Protein AF-A0A927NL90-F1 (afdb_monomer_lite)

Secondary structure (DSSP, 8-state):
-HHHHHHHHHHHHHHHHHHHHHHHHHHHHHHHHHHH-HHHHHHHHHHIIIIIHHHHHHHHHHHHHHHHHHHHHH---TT-THHHHHHHHHHHHHHHHHHHHHHHTTSS--

Sequence (110 aa):
MKKVSDVLLKIFAIGIMLVLLAGALSFVGYLVALFIGGDQATKICTFIFKEYIPWVVKLTSIFTAVGLVAMYLCKIKALTVNQQEETAKSTILERKNDSLDGKQELHEDD

Foldseek 3Di:
DVVVLVVLLVLLVVLVVVLVVLVVVLVVQLVVLVVVDDPVSVVSPCCCVVPVVVVSVVSNVVSVVSNVVSCVVVVDPSPPPVVVVVVVVVVVVVVVVVVVVVVVVPPPDD

pLDDT: mean 71.87, std 14.72, range [40.69, 89.5]

Structure (mmCIF, N/CA/C/O backbone):
data_AF-A0A927NL90-F1
#
_entry.id   AF-A0A927NL90-F1
#
loop_
_atom_site.group_PDB
_atom_site.id
_atom_site.type_symbol
_atom_site.label_atom_id
_atom_site.label_alt_id
_atom_site.label_comp_id
_atom_site.label_asym_id
_atom_site.label_entity_id
_atom_site.label_seq_id
_atom_site.pdbx_PDB_ins_code
_atom_site.Cartn_x
_atom_site.Cartn_y
_atom_site.Cartn_z
_atom_site.occupancy
_atom_site.B_iso_or_equiv
_atom_site.auth_seq_id
_atom_site.auth_comp_id
_atom_site.auth_asym_id
_atom_site.auth_atom_id
_atom_site.pdbx_PDB_model_num
ATOM 1 N N . MET A 1 1 ? -15.945 -6.433 24.451 1.00 45.47 1 MET A N 1
ATOM 2 C CA . MET A 1 1 ? -15.794 -6.132 23.006 1.00 45.47 1 MET A CA 1
ATOM 3 C C . MET A 1 1 ? -14.552 -5.301 22.634 1.00 45.47 1 MET A C 1
ATOM 5 O O . MET A 1 1 ? -14.342 -5.084 21.453 1.00 45.47 1 MET A O 1
ATOM 9 N N . LYS A 1 2 ? -13.668 -4.904 23.570 1.00 51.56 2 LYS A N 1
ATOM 10 C CA . LYS A 1 2 ? -12.458 -4.112 23.249 1.00 51.56 2 LYS A CA 1
ATOM 11 C C . LYS A 1 2 ? -11.386 -4.873 22.436 1.00 51.56 2 LYS A C 1
ATOM 13 O O . LYS A 1 2 ? -10.705 -4.269 21.626 1.00 51.56 2 LYS A O 1
ATOM 18 N N . LYS A 1 3 ? -11.282 -6.204 22.590 1.00 59.75 3 LYS A N 1
ATOM 19 C CA . LYS A 1 3 ? -10.255 -7.030 21.916 1.00 59.75 3 LYS A CA 1
ATOM 20 C C . LYS A 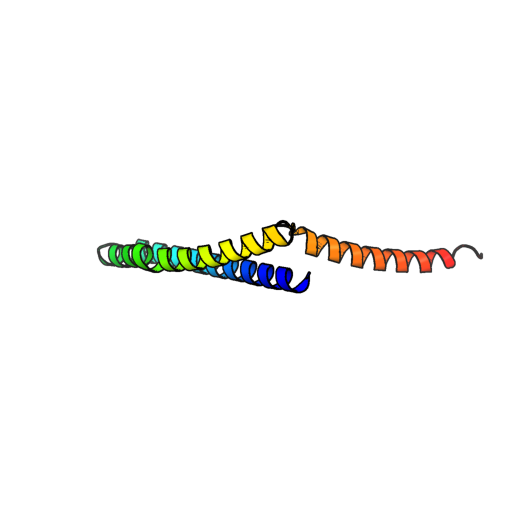1 3 ? -10.420 -7.157 20.395 1.00 59.75 3 LYS A C 1
ATOM 22 O O . LYS A 1 3 ? -9.421 -7.277 19.703 1.00 59.75 3 LYS A O 1
ATOM 27 N N . VAL A 1 4 ? -11.649 -7.163 19.875 1.00 65.38 4 VAL A N 1
ATOM 28 C CA . VAL A 1 4 ? -11.892 -7.430 18.442 1.00 65.38 4 VAL A CA 1
ATOM 29 C C . VAL A 1 4 ? -11.521 -6.213 17.595 1.00 65.38 4 VAL A C 1
ATOM 31 O O . VAL A 1 4 ? -10.863 -6.353 16.569 1.00 65.38 4 VAL A O 1
ATOM 34 N N . SER A 1 5 ? -11.867 -5.014 18.064 1.00 65.19 5 SER A N 1
ATOM 35 C CA . SER A 1 5 ? -11.524 -3.765 17.382 1.00 65.19 5 SER A CA 1
ATOM 36 C C . SER A 1 5 ? -10.022 -3.490 17.369 1.00 65.19 5 SER A C 1
ATOM 38 O O . SER A 1 5 ? -9.507 -3.017 16.363 1.00 65.19 5 SER A O 1
ATOM 40 N N . ASP A 1 6 ? -9.313 -3.830 18.448 1.00 69.50 6 ASP A N 1
ATOM 41 C CA . ASP A 1 6 ? -7.853 -3.688 18.540 1.00 69.50 6 ASP A CA 1
ATOM 42 C C . ASP A 1 6 ? -7.137 -4.555 17.489 1.00 69.50 6 ASP A C 1
ATOM 44 O O . ASP A 1 6 ? -6.234 -4.111 16.780 1.00 69.50 6 ASP A O 1
ATOM 48 N N . VAL A 1 7 ? -7.612 -5.793 17.317 1.00 74.62 7 VAL A N 1
ATOM 49 C CA . VAL A 1 7 ? -7.105 -6.717 16.295 1.00 74.62 7 VAL A CA 1
ATOM 50 C C . VAL A 1 7 ? -7.414 -6.200 14.889 1.00 74.62 7 VAL A C 1
ATOM 52 O O . VAL A 1 7 ? -6.531 -6.210 14.033 1.00 74.62 7 VAL A O 1
ATOM 55 N N . LEU A 1 8 ? -8.625 -5.691 14.647 1.00 71.94 8 LEU A N 1
ATOM 56 C CA . LEU A 1 8 ? -9.009 -5.152 13.338 1.00 71.94 8 LEU A CA 1
ATOM 57 C C . LEU A 1 8 ? -8.220 -3.886 12.972 1.00 71.94 8 LEU A C 1
ATOM 59 O O . LEU A 1 8 ? -7.842 -3.713 11.815 1.00 71.94 8 LEU A O 1
ATOM 63 N N . LEU A 1 9 ? -7.907 -3.038 13.956 1.00 75.25 9 LEU A N 1
ATOM 64 C CA . LEU A 1 9 ? -7.086 -1.845 13.762 1.00 75.25 9 LEU A CA 1
ATOM 65 C C . LEU A 1 9 ? -5.617 -2.199 13.492 1.00 75.25 9 LEU A C 1
ATOM 67 O O . LEU A 1 9 ? -5.001 -1.604 12.610 1.00 75.25 9 LEU A O 1
ATOM 71 N N . LYS A 1 10 ? -5.066 -3.217 14.167 1.00 78.06 10 LYS A N 1
ATOM 72 C CA . LYS A 1 10 ? -3.731 -3.752 13.845 1.00 78.06 10 LYS A CA 1
ATOM 73 C C . LYS A 1 10 ? -3.662 -4.340 12.437 1.00 78.06 10 LYS A C 1
ATOM 75 O O . LYS A 1 10 ? -2.697 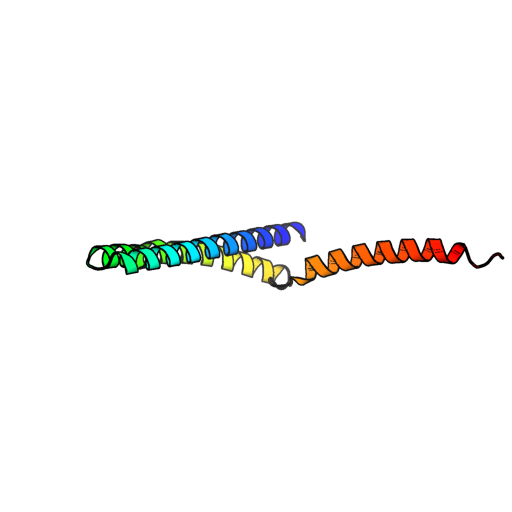-4.083 11.723 1.00 78.06 10 LYS A O 1
ATOM 80 N N . ILE A 1 11 ? -4.682 -5.094 12.024 1.00 80.75 11 ILE A N 1
ATOM 81 C CA . ILE A 1 11 ? -4.774 -5.650 10.665 1.00 80.75 11 ILE A CA 1
ATOM 82 C C . ILE A 1 11 ? -4.845 -4.518 9.635 1.00 80.75 11 ILE A C 1
ATOM 84 O O . ILE A 1 11 ? -4.124 -4.556 8.642 1.00 80.75 11 ILE A O 1
ATOM 88 N N . PHE A 1 12 ? -5.644 -3.479 9.893 1.00 79.88 12 PHE A N 1
ATOM 89 C CA . PHE A 1 12 ? -5.699 -2.287 9.046 1.00 79.88 12 PHE A CA 1
ATOM 90 C C . PHE A 1 12 ? -4.334 -1.588 8.940 1.00 79.88 12 PHE A C 1
ATOM 92 O O . PHE A 1 12 ? -3.881 -1.308 7.832 1.00 79.88 12 PHE A O 1
ATOM 99 N N . ALA A 1 13 ? -3.640 -1.372 10.062 1.00 81.44 13 ALA A N 1
ATOM 100 C CA . ALA A 1 13 ? -2.318 -0.745 10.080 1.00 81.44 13 ALA A CA 1
ATOM 101 C C . ALA A 1 13 ? -1.271 -1.553 9.289 1.00 81.44 13 ALA A C 1
ATOM 103 O O . ALA A 1 13 ? -0.519 -0.982 8.500 1.00 81.44 13 ALA A O 1
ATOM 104 N N . ILE A 1 14 ? -1.261 -2.883 9.437 1.00 83.06 14 ILE A N 1
ATOM 105 C CA . ILE A 1 14 ? -0.398 -3.780 8.650 1.00 83.06 14 ILE A CA 1
ATOM 106 C C . ILE A 1 14 ? -0.764 -3.719 7.161 1.00 83.06 14 ILE A C 1
ATOM 108 O O . ILE A 1 14 ? 0.125 -3.664 6.314 1.00 83.06 14 ILE A O 1
ATOM 112 N N . GLY A 1 15 ? -2.057 -3.674 6.834 1.00 83.12 15 GLY A N 1
ATOM 113 C CA . GLY A 1 15 ? -2.530 -3.552 5.455 1.00 83.12 15 GLY A CA 1
ATOM 114 C C . GLY A 1 15 ? -2.067 -2.264 4.776 1.00 83.12 15 GLY A C 1
ATOM 115 O O . GLY A 1 15 ? -1.565 -2.308 3.655 1.00 83.12 15 GLY A O 1
ATOM 116 N N . ILE A 1 16 ? -2.165 -1.126 5.471 1.00 83.69 16 ILE A N 1
ATOM 117 C CA . ILE A 1 16 ? -1.664 0.166 4.979 1.00 83.69 16 ILE A CA 1
ATOM 118 C C . ILE A 1 16 ? -0.138 0.134 4.807 1.00 83.69 16 ILE A C 1
ATOM 120 O O . ILE A 1 16 ? 0.377 0.649 3.816 1.00 83.69 16 ILE A O 1
ATOM 124 N N . MET A 1 17 ? 0.590 -0.505 5.727 1.00 85.25 17 MET A N 1
ATOM 125 C CA . MET A 1 17 ? 2.049 -0.636 5.643 1.00 85.25 17 MET A CA 1
ATOM 126 C C . MET A 1 17 ? 2.482 -1.460 4.417 1.00 85.25 17 MET A C 1
ATOM 128 O O . MET A 1 17 ? 3.360 -1.033 3.666 1.00 85.25 17 MET A O 1
ATOM 132 N N . LEU A 1 18 ? 1.807 -2.583 4.144 1.00 85.81 18 LEU A N 1
ATOM 133 C CA . LEU A 1 18 ? 2.043 -3.389 2.939 1.00 85.81 18 LEU A CA 1
ATOM 134 C C . LEU A 1 18 ? 1.733 -2.618 1.649 1.00 85.81 18 LEU A C 1
ATOM 136 O O . LEU A 1 18 ? 2.471 -2.721 0.672 1.00 85.81 18 LEU A O 1
ATOM 140 N N . VAL A 1 19 ? 0.669 -1.817 1.652 1.00 86.31 19 VAL A N 1
ATOM 141 C CA . VAL A 1 19 ? 0.283 -0.962 0.521 1.00 86.31 19 VAL A CA 1
ATOM 142 C C . VAL A 1 19 ? 1.299 0.133 0.247 1.00 86.31 19 VAL A C 1
ATOM 144 O O . VAL A 1 19 ? 1.622 0.386 -0.912 1.00 86.31 19 VAL A O 1
ATOM 147 N N . LEU A 1 20 ? 1.842 0.752 1.294 1.00 87.56 20 LEU A N 1
ATOM 148 C CA . LEU A 1 20 ? 2.914 1.734 1.161 1.00 87.56 20 LEU A CA 1
ATOM 149 C C . LEU A 1 20 ? 4.161 1.114 0.529 1.00 87.56 20 LEU A C 1
ATOM 151 O O . LEU A 1 20 ? 4.735 1.704 -0.385 1.00 87.56 20 LEU A O 1
ATOM 155 N N . LEU A 1 21 ? 4.540 -0.096 0.951 1.00 89.50 21 LEU A N 1
ATOM 156 C CA . LEU A 1 21 ? 5.648 -0.824 0.334 1.00 89.50 21 LEU A CA 1
ATOM 157 C C . LEU A 1 21 ? 5.361 -1.193 -1.127 1.00 89.50 21 LEU A C 1
ATOM 159 O O . LEU A 1 21 ? 6.230 -1.011 -1.976 1.00 89.50 21 LEU A O 1
ATOM 163 N N . ALA A 1 22 ? 4.151 -1.653 -1.448 1.00 86.62 22 ALA A N 1
ATOM 164 C CA . ALA A 1 22 ? 3.748 -1.964 -2.822 1.00 86.62 22 ALA A CA 1
ATOM 165 C C . ALA A 1 22 ? 3.757 -0.720 -3.735 1.00 86.62 22 ALA A C 1
ATOM 167 O O . ALA A 1 22 ? 4.216 -0.767 -4.881 1.00 86.62 22 ALA A O 1
ATOM 168 N N . GLY A 1 23 ? 3.301 0.423 -3.216 1.00 84.31 23 GLY A N 1
ATOM 169 C CA . GLY A 1 23 ? 3.373 1.711 -3.905 1.00 84.31 23 GLY A CA 1
ATOM 170 C C . GLY A 1 23 ? 4.817 2.160 -4.141 1.00 84.31 23 GLY A C 1
ATOM 171 O O . GLY A 1 23 ? 5.170 2.536 -5.259 1.00 84.31 23 GLY A O 1
ATOM 172 N N . ALA A 1 24 ? 5.678 2.043 -3.127 1.00 87.25 24 ALA A N 1
ATOM 173 C CA . ALA A 1 24 ? 7.103 2.346 -3.253 1.00 87.25 24 ALA A CA 1
ATOM 174 C C . ALA A 1 24 ? 7.799 1.430 -4.275 1.00 87.25 24 ALA A C 1
ATOM 176 O O . ALA A 1 24 ? 8.589 1.900 -5.092 1.00 87.25 24 ALA A O 1
ATOM 177 N N . LEU A 1 25 ? 7.461 0.139 -4.294 1.00 87.19 25 LEU A N 1
ATOM 178 C CA . LEU A 1 25 ? 8.005 -0.815 -5.260 1.00 87.19 25 LEU A CA 1
ATOM 179 C C . LEU A 1 25 ? 7.570 -0.483 -6.696 1.00 87.19 25 LEU A C 1
ATOM 181 O O . LEU A 1 25 ? 8.380 -0.556 -7.619 1.00 87.19 25 LEU A O 1
ATOM 185 N N . SER A 1 26 ? 6.322 -0.041 -6.878 1.00 85.75 26 SER A N 1
ATOM 186 C CA . SER A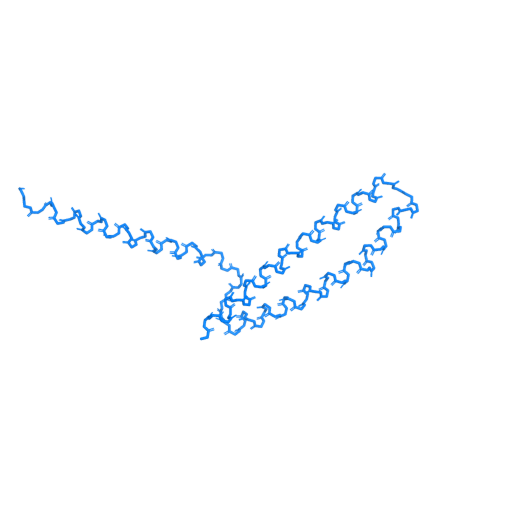 1 26 ? 5.831 0.453 -8.175 1.00 85.75 26 SER A CA 1
ATOM 187 C C . SER A 1 26 ? 6.621 1.666 -8.648 1.00 85.75 26 SER A C 1
ATOM 189 O O . SER A 1 26 ? 6.979 1.754 -9.820 1.00 85.75 26 SER A O 1
ATOM 191 N N . PHE A 1 27 ? 6.922 2.591 -7.734 1.00 85.75 27 PHE A N 1
ATOM 192 C CA . PHE A 1 27 ? 7.695 3.791 -8.035 1.00 85.75 27 PHE A CA 1
ATOM 193 C C . PHE A 1 27 ? 9.117 3.457 -8.506 1.00 85.75 27 PHE A C 1
ATOM 195 O O . PHE A 1 27 ? 9.585 4.001 -9.506 1.00 85.75 27 PHE A O 1
ATOM 202 N N . VAL A 1 28 ? 9.777 2.497 -7.851 1.00 88.50 28 VAL A N 1
ATOM 203 C CA . VAL A 1 28 ? 11.082 1.984 -8.296 1.00 88.50 28 VAL A CA 1
ATOM 204 C C . VAL A 1 28 ? 10.971 1.306 -9.666 1.00 88.50 28 VAL A C 1
ATOM 206 O O . VAL A 1 28 ? 11.816 1.535 -10.529 1.00 88.50 28 VAL A O 1
ATOM 209 N N . GLY A 1 29 ? 9.908 0.534 -9.914 1.00 84.94 29 GLY A N 1
ATOM 210 C CA . GLY A 1 29 ? 9.644 -0.069 -11.225 1.00 84.94 29 GLY A CA 1
ATOM 211 C C . GLY A 1 29 ? 9.511 0.967 -12.347 1.00 84.94 29 GLY A C 1
ATOM 212 O O . GLY A 1 29 ? 10.083 0.789 -13.423 1.00 84.94 29 GLY A O 1
ATOM 213 N N . TYR A 1 30 ? 8.836 2.087 -12.079 1.00 83.31 30 TYR A N 1
ATOM 214 C CA . TYR A 1 30 ? 8.748 3.213 -13.011 1.00 83.31 30 TYR A CA 1
ATOM 215 C C . TYR A 1 30 ? 10.095 3.910 -13.237 1.00 83.31 30 TYR A C 1
ATOM 217 O O . TYR A 1 30 ? 10.408 4.258 -14.374 1.00 83.31 30 TYR A O 1
ATOM 225 N N . LEU A 1 31 ? 10.914 4.080 -12.194 1.00 87.56 31 LEU A N 1
ATOM 226 C CA . LEU A 1 31 ? 12.265 4.638 -12.331 1.00 87.56 31 LEU A CA 1
ATOM 227 C C . LEU A 1 31 ? 13.145 3.772 -13.238 1.00 87.56 31 LEU A C 1
ATOM 229 O O . LEU A 1 31 ? 13.799 4.293 -14.137 1.00 87.56 31 LEU A O 1
ATOM 233 N N . VAL A 1 32 ? 13.124 2.450 -13.057 1.00 85.00 32 VAL A N 1
ATOM 234 C CA . VAL A 1 32 ? 13.881 1.515 -13.906 1.00 85.00 32 VAL A CA 1
ATOM 235 C C . VAL A 1 32 ? 13.381 1.550 -15.354 1.00 85.00 32 VAL A C 1
ATOM 237 O O . VAL A 1 32 ? 14.190 1.573 -16.282 1.00 85.00 32 VAL A O 1
ATOM 240 N N . ALA A 1 33 ? 12.062 1.627 -15.563 1.00 84.00 33 ALA A N 1
ATOM 241 C CA . ALA A 1 33 ? 11.479 1.784 -16.895 1.00 84.00 33 ALA A CA 1
ATOM 242 C C . ALA A 1 33 ? 11.964 3.067 -17.589 1.00 84.00 33 ALA A C 1
ATOM 244 O O . ALA A 1 33 ? 12.263 3.055 -18.783 1.00 84.00 33 ALA A O 1
ATOM 245 N N . LEU A 1 34 ? 12.084 4.158 -16.829 1.00 84.19 34 LEU A N 1
ATOM 246 C CA . LEU A 1 34 ? 12.516 5.460 -17.328 1.00 84.19 34 LEU A CA 1
ATOM 247 C C . LEU A 1 34 ? 13.985 5.460 -17.781 1.00 84.19 34 LEU A C 1
ATOM 249 O O . LEU A 1 34 ? 14.301 6.103 -18.778 1.00 84.19 34 LEU A O 1
ATOM 253 N N . PHE A 1 35 ? 14.860 4.702 -17.111 1.00 85.94 35 PHE A N 1
ATOM 254 C CA . PHE A 1 35 ? 16.260 4.538 -17.525 1.00 85.94 35 PHE A CA 1
ATOM 255 C C . PHE A 1 35 ? 16.447 3.600 -18.726 1.00 85.94 35 PHE A C 1
ATOM 257 O O . PHE A 1 35 ? 17.371 3.805 -19.508 1.00 85.94 35 PHE A O 1
ATOM 264 N N . ILE A 1 36 ? 15.595 2.580 -18.887 1.00 86.06 36 ILE A N 1
ATOM 265 C CA . ILE A 1 36 ? 15.668 1.637 -20.018 1.00 86.06 36 ILE A CA 1
ATOM 266 C C . ILE A 1 36 ? 15.251 2.305 -21.334 1.00 86.06 36 ILE A C 1
ATOM 268 O O . ILE A 1 36 ? 15.918 2.126 -22.352 1.00 86.06 36 ILE A O 1
ATOM 272 N N . GLY A 1 37 ? 14.166 3.083 -21.314 1.00 77.56 37 GLY A N 1
ATOM 273 C CA . GLY A 1 37 ? 13.642 3.759 -22.500 1.00 77.56 37 GLY A CA 1
ATOM 274 C C . GLY A 1 37 ? 13.110 2.821 -23.601 1.00 77.56 37 GLY A C 1
ATOM 275 O O . GLY A 1 37 ? 13.291 1.603 -23.595 1.00 77.56 37 GLY A O 1
ATOM 276 N N . GLY A 1 38 ? 12.399 3.401 -24.571 1.00 80.94 38 GLY A N 1
ATOM 277 C CA . GLY A 1 38 ? 11.882 2.678 -25.740 1.00 80.94 38 GLY A CA 1
ATOM 278 C C . GLY A 1 38 ? 10.730 1.704 -25.447 1.00 80.94 38 GLY A C 1
ATOM 279 O O . GLY A 1 38 ? 9.993 1.839 -24.473 1.00 80.94 38 GLY A O 1
ATOM 280 N N . ASP A 1 39 ? 10.560 0.712 -26.321 1.00 79.38 39 ASP A N 1
ATOM 281 C CA . ASP A 1 39 ? 9.406 -0.206 -26.339 1.00 79.38 39 ASP A CA 1
ATOM 282 C C . ASP A 1 39 ? 9.265 -1.045 -25.050 1.00 79.38 39 ASP A C 1
ATOM 284 O O . ASP A 1 39 ? 8.163 -1.373 -24.604 1.00 79.38 39 ASP A O 1
ATOM 288 N N . GLN A 1 40 ? 10.395 -1.355 -24.407 1.00 79.06 40 GLN A N 1
ATOM 289 C CA . GLN A 1 40 ? 10.437 -2.118 -23.157 1.00 79.06 40 GLN A CA 1
ATOM 290 C C . GLN A 1 40 ? 9.925 -1.306 -21.962 1.00 79.06 40 GLN A C 1
ATOM 292 O O . GLN A 1 40 ? 9.206 -1.844 -21.118 1.00 79.06 40 GLN A O 1
ATOM 297 N N . ALA A 1 41 ? 10.209 -0.001 -21.921 1.00 81.06 41 ALA A N 1
ATOM 298 C CA . ALA A 1 41 ? 9.676 0.890 -20.894 1.00 81.06 41 ALA A CA 1
ATOM 299 C C . ALA A 1 41 ? 8.144 0.949 -20.957 1.00 81.06 41 ALA A C 1
ATOM 301 O O . ALA A 1 41 ? 7.469 0.817 -19.936 1.00 81.06 41 ALA A O 1
ATOM 302 N N . THR A 1 42 ? 7.580 1.055 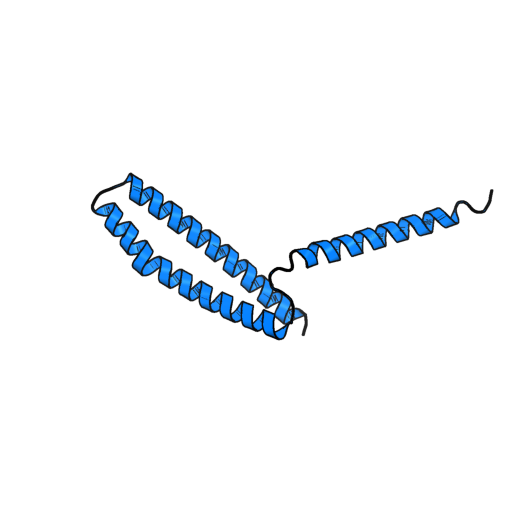-22.164 1.00 84.06 42 THR A N 1
ATOM 303 C CA . THR A 1 42 ? 6.126 1.072 -22.366 1.00 84.06 42 THR A CA 1
ATOM 304 C C . THR A 1 42 ? 5.475 -0.228 -21.897 1.00 84.06 42 THR A C 1
ATOM 306 O O . THR A 1 42 ? 4.425 -0.180 -21.255 1.00 84.06 42 THR A O 1
ATOM 309 N N . LYS A 1 43 ? 6.097 -1.389 -22.140 1.00 83.12 43 LYS A N 1
ATOM 310 C CA . LYS A 1 43 ? 5.580 -2.685 -21.664 1.00 83.12 43 LYS A CA 1
ATOM 311 C C . LYS A 1 43 ? 5.571 -2.780 -20.141 1.00 83.12 43 LYS A C 1
ATOM 313 O O . LYS A 1 43 ? 4.537 -3.137 -19.581 1.00 83.12 43 LYS A O 1
ATOM 318 N N . ILE A 1 44 ? 6.663 -2.398 -19.476 1.00 81.25 44 ILE A N 1
ATOM 319 C CA . ILE A 1 44 ? 6.735 -2.386 -18.006 1.00 81.25 44 ILE A CA 1
ATOM 320 C C . ILE A 1 44 ? 5.699 -1.418 -17.418 1.00 81.25 44 ILE A C 1
ATOM 322 O O . ILE A 1 44 ? 4.931 -1.801 -16.536 1.00 81.25 44 ILE A O 1
ATOM 326 N N . CYS A 1 45 ? 5.621 -0.190 -17.935 1.00 81.44 45 CYS A N 1
ATOM 327 C CA . CYS A 1 45 ? 4.674 0.817 -17.456 1.00 81.44 45 CYS A CA 1
ATOM 328 C C . CYS A 1 45 ? 3.222 0.365 -17.646 1.00 81.44 45 CYS A C 1
ATOM 330 O O . CYS A 1 45 ? 2.394 0.539 -16.754 1.00 81.44 45 CYS A O 1
ATOM 332 N N . THR A 1 46 ? 2.912 -0.247 -18.791 1.00 84.19 46 THR A N 1
ATOM 333 C CA . THR A 1 46 ? 1.562 -0.750 -19.075 1.00 84.19 46 THR A CA 1
ATOM 334 C C . THR A 1 46 ? 1.213 -1.924 -18.165 1.00 84.19 46 THR A C 1
ATOM 336 O O . THR A 1 46 ? 0.089 -1.995 -17.679 1.00 84.19 46 THR A O 1
ATOM 339 N N . PHE A 1 47 ? 2.164 -2.816 -17.883 1.00 82.81 47 PHE A N 1
ATOM 340 C CA . PHE A 1 47 ? 1.955 -3.956 -16.990 1.00 82.81 47 PHE A CA 1
ATOM 341 C C . PHE A 1 47 ? 1.716 -3.517 -15.538 1.00 82.81 47 PHE A C 1
ATOM 343 O O . PHE A 1 47 ? 0.752 -3.947 -14.901 1.00 82.81 47 PHE A O 1
ATOM 350 N N . ILE A 1 48 ? 2.533 -2.586 -15.033 1.00 82.06 48 ILE A N 1
ATOM 351 C CA . ILE A 1 48 ? 2.359 -2.021 -13.688 1.00 82.06 48 ILE A CA 1
ATOM 352 C C . ILE A 1 48 ? 0.996 -1.326 -13.580 1.00 82.06 48 ILE A C 1
ATOM 354 O O . ILE A 1 48 ? 0.242 -1.567 -12.638 1.00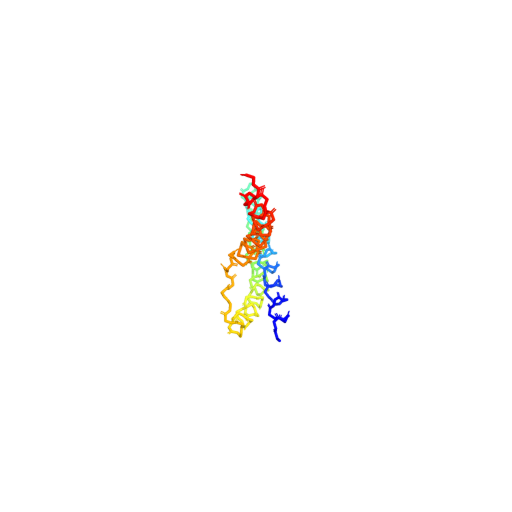 82.06 48 ILE A O 1
ATOM 358 N N . PHE A 1 49 ? 0.640 -0.499 -14.562 1.00 82.19 49 PHE A N 1
ATOM 359 C CA . PHE A 1 49 ? -0.598 0.271 -14.510 1.00 82.19 49 PHE A CA 1
ATOM 360 C C . PHE A 1 49 ? -1.856 -0.592 -14.663 1.00 82.19 49 PHE A C 1
ATOM 362 O O . PHE A 1 49 ? -2.856 -0.360 -13.986 1.00 82.19 49 PHE A O 1
ATOM 369 N N . LYS A 1 50 ? -1.826 -1.583 -15.559 1.00 81.88 50 LYS A N 1
ATOM 370 C CA . LYS A 1 50 ? -3.018 -2.343 -15.951 1.00 81.88 50 LYS A CA 1
ATOM 371 C C . LYS A 1 50 ? -3.286 -3.552 -15.061 1.00 81.88 50 LYS A C 1
ATOM 373 O O . LYS A 1 50 ? -4.438 -3.959 -14.944 1.00 81.88 50 LYS A O 1
ATOM 378 N N . GLU A 1 51 ? -2.255 -4.107 -14.432 1.00 82.12 51 GLU A N 1
ATOM 379 C CA . GLU A 1 51 ? -2.370 -5.358 -13.680 1.00 82.12 51 GLU A CA 1
ATOM 380 C C . GLU A 1 51 ? -2.014 -5.168 -12.206 1.00 82.12 51 GLU A C 1
ATOM 382 O O . GLU A 1 51 ? -2.820 -5.479 -11.327 1.00 82.12 51 GLU A O 1
ATOM 387 N N . TYR A 1 52 ? -0.859 -4.563 -11.923 1.00 81.56 52 TYR A N 1
ATOM 388 C CA . TYR A 1 52 ? -0.354 -4.432 -10.557 1.00 81.56 52 TYR A CA 1
ATOM 389 C C . TYR A 1 52 ? -1.164 -3.432 -9.714 1.00 81.56 52 TYR A C 1
ATOM 391 O O . TYR A 1 52 ? -1.694 -3.790 -8.659 1.00 81.56 52 TYR A O 1
ATOM 399 N N . ILE A 1 53 ? -1.326 -2.193 -10.190 1.00 82.19 53 ILE A N 1
ATOM 400 C CA . ILE A 1 53 ? -2.063 -1.137 -9.476 1.00 82.19 53 ILE A CA 1
ATOM 401 C C . ILE A 1 53 ? -3.514 -1.541 -9.148 1.00 82.19 53 ILE A C 1
ATOM 403 O O . ILE A 1 53 ? -3.889 -1.452 -7.977 1.00 82.19 53 ILE A O 1
ATOM 407 N N . PRO A 1 54 ? -4.356 -2.014 -10.092 1.00 85.00 54 PRO A N 1
ATOM 408 C CA . PRO A 1 54 ? -5.745 -2.353 -9.775 1.00 85.00 54 PRO A CA 1
ATOM 409 C C . PRO A 1 54 ? -5.873 -3.524 -8.796 1.00 85.00 54 PRO A C 1
ATOM 411 O O . PRO A 1 54 ? -6.833 -3.562 -8.023 1.00 85.00 54 PRO A O 1
ATOM 414 N N . TRP A 1 55 ? -4.922 -4.462 -8.785 1.00 84.69 55 TRP A N 1
ATOM 415 C CA . TRP A 1 55 ? -4.915 -5.557 -7.816 1.00 84.69 55 TRP A CA 1
ATOM 416 C C . TRP A 1 55 ? -4.583 -5.058 -6.406 1.00 84.69 55 TRP A C 1
ATOM 418 O O . TRP A 1 55 ? -5.327 -5.328 -5.460 1.00 84.69 55 TRP A O 1
ATOM 428 N N . VAL A 1 56 ? -3.535 -4.236 -6.281 1.00 84.88 56 VAL A N 1
ATOM 429 C CA . VAL A 1 56 ? -3.144 -3.605 -5.011 1.00 84.88 56 VAL A CA 1
ATOM 430 C C . VAL A 1 56 ? -4.265 -2.709 -4.484 1.00 84.88 56 VAL A C 1
ATOM 432 O O . VAL A 1 56 ? -4.633 -2.805 -3.313 1.00 84.88 56 VAL A O 1
ATOM 435 N N . VAL A 1 57 ? -4.884 -1.889 -5.337 1.00 86.50 57 VAL A N 1
ATOM 436 C CA . VAL A 1 57 ? -5.983 -0.989 -4.949 1.00 86.50 57 VAL A CA 1
ATOM 437 C C . VAL A 1 57 ? -7.217 -1.766 -4.493 1.00 86.50 57 VAL A C 1
ATOM 439 O O . VAL A 1 57 ? -7.823 -1.395 -3.488 1.00 86.50 57 VAL A O 1
ATOM 442 N N . LYS A 1 58 ? -7.578 -2.873 -5.157 1.00 87.69 58 LYS A N 1
ATOM 443 C CA . LYS A 1 58 ? -8.679 -3.741 -4.700 1.00 87.69 58 LYS A CA 1
ATOM 444 C C . LYS A 1 58 ? -8.410 -4.309 -3.309 1.00 87.69 58 LYS A C 1
ATOM 446 O O . LYS A 1 58 ? -9.290 -4.248 -2.451 1.00 87.69 58 LYS A O 1
ATOM 451 N N . LEU A 1 59 ? -7.196 -4.807 -3.069 1.00 85.38 59 LEU A N 1
ATOM 452 C CA . LEU A 1 59 ? -6.796 -5.331 -1.762 1.00 85.38 59 LEU A CA 1
ATOM 453 C C . LEU A 1 59 ? -6.869 -4.237 -0.683 1.00 85.38 59 LEU A C 1
ATOM 455 O O . LEU A 1 59 ? -7.447 -4.436 0.386 1.00 85.38 59 LEU A O 1
ATOM 459 N N . THR A 1 60 ? -6.348 -3.052 -1.012 1.00 84.44 60 THR A N 1
ATOM 460 C CA . THR A 1 60 ? -6.362 -1.870 -0.140 1.00 84.44 60 THR A CA 1
ATOM 461 C C . THR A 1 60 ? -7.785 -1.447 0.199 1.00 84.44 60 THR A C 1
ATOM 463 O O . THR A 1 60 ? -8.082 -1.143 1.350 1.00 84.44 60 THR A O 1
ATOM 466 N N . SER A 1 61 ? -8.678 -1.437 -0.791 1.00 87.12 61 SER A N 1
ATOM 467 C CA . SER A 1 61 ? -10.072 -1.026 -0.630 1.00 87.12 61 SER A CA 1
ATOM 468 C C . SER A 1 61 ? -10.810 -1.925 0.361 1.00 87.12 61 SER A C 1
ATOM 470 O O . SER A 1 61 ? -11.487 -1.416 1.252 1.00 87.12 61 SER A O 1
ATOM 472 N N . ILE A 1 62 ? -10.601 -3.243 0.284 1.00 87.31 62 ILE A N 1
ATOM 473 C CA . ILE A 1 62 ? -11.190 -4.211 1.221 1.00 87.31 62 ILE A CA 1
ATOM 474 C C . ILE A 1 62 ? -10.651 -3.985 2.638 1.00 87.31 62 ILE A C 1
ATOM 476 O O . ILE A 1 62 ? -11.431 -3.873 3.583 1.00 87.31 62 ILE A O 1
ATOM 480 N N . PHE A 1 63 ? -9.331 -3.851 2.792 1.00 84.69 63 PHE A N 1
ATOM 481 C CA . PHE A 1 63 ? -8.713 -3.572 4.094 1.00 84.69 63 PHE A CA 1
ATOM 482 C C . PHE A 1 63 ? -9.199 -2.252 4.696 1.00 84.69 63 PHE A C 1
ATOM 484 O O . PHE A 1 63 ? -9.491 -2.181 5.889 1.00 84.69 63 PHE A O 1
ATOM 491 N N . THR A 1 64 ? -9.326 -1.218 3.866 1.00 83.75 64 THR A N 1
ATOM 492 C CA . THR A 1 64 ? -9.786 0.105 4.292 1.00 83.75 64 THR A CA 1
ATOM 493 C C . THR A 1 64 ? -11.256 0.077 4.678 1.00 83.75 64 THR A C 1
ATOM 495 O O . THR A 1 64 ? -11.605 0.641 5.708 1.00 83.75 64 THR A O 1
ATOM 498 N N . ALA A 1 65 ? -12.108 -0.628 3.928 1.00 86.88 65 ALA A N 1
ATOM 499 C CA . ALA A 1 65 ? -13.516 -0.803 4.271 1.00 86.88 65 ALA A CA 1
ATOM 500 C C . ALA A 1 65 ? -13.683 -1.520 5.619 1.00 86.88 65 ALA A C 1
ATOM 502 O O . ALA A 1 65 ? -14.426 -1.051 6.479 1.00 86.88 65 ALA A O 1
ATOM 503 N N . VAL A 1 66 ? -12.940 -2.608 5.844 1.00 82.44 66 VAL A N 1
ATOM 504 C CA . VAL A 1 66 ? -12.951 -3.341 7.120 1.00 82.44 66 VAL A CA 1
ATOM 505 C C . VAL A 1 66 ? -12.433 -2.465 8.265 1.00 82.44 66 VAL A C 1
ATOM 507 O O . VAL A 1 66 ? -13.053 -2.419 9.329 1.00 82.44 66 VAL A O 1
ATOM 510 N N . GLY A 1 67 ? -11.348 -1.719 8.041 1.00 77.81 67 GLY A N 1
ATOM 511 C CA . GLY A 1 67 ? -10.817 -0.753 9.002 1.00 77.81 67 GLY A CA 1
ATOM 512 C C . GLY A 1 67 ? -11.831 0.336 9.358 1.00 77.81 67 GLY A C 1
ATOM 513 O O . GLY A 1 67 ? -12.025 0.630 10.537 1.00 77.81 67 GLY A O 1
ATOM 514 N N . LEU A 1 68 ? -12.546 0.874 8.363 1.00 79.94 68 LEU A N 1
ATOM 515 C CA . LEU A 1 68 ? -13.589 1.885 8.556 1.00 79.94 68 LEU A CA 1
ATOM 516 C C . LEU A 1 68 ? -14.760 1.346 9.382 1.00 79.94 68 LEU A C 1
ATOM 518 O O . LEU A 1 68 ? -15.232 2.022 10.293 1.00 79.94 68 LEU A O 1
ATOM 522 N N . VAL A 1 69 ? -15.209 0.122 9.088 1.00 82.00 69 VAL A N 1
ATOM 523 C CA . VAL A 1 69 ? -16.289 -0.544 9.830 1.00 82.00 69 VAL A CA 1
ATOM 524 C C . VAL A 1 69 ? -15.877 -0.774 11.286 1.00 82.00 69 VAL A C 1
ATOM 526 O O . VAL A 1 69 ? -16.655 -0.482 12.196 1.00 82.00 69 VAL A O 1
ATOM 529 N N . ALA A 1 70 ? -14.636 -1.211 11.530 1.00 71.88 70 ALA A N 1
ATOM 530 C CA . ALA A 1 70 ? -14.090 -1.321 12.885 1.00 71.88 70 ALA A CA 1
ATOM 531 C C . ALA A 1 70 ? -14.101 0.023 13.616 1.00 71.88 70 ALA A C 1
ATOM 533 O O . ALA A 1 70 ? -14.500 0.111 14.777 1.00 71.88 70 ALA A O 1
ATOM 534 N N . MET A 1 71 ? -13.657 1.070 12.927 1.00 71.62 71 MET A N 1
ATOM 535 C CA . MET A 1 71 ? -13.513 2.411 13.476 1.00 71.62 71 MET A CA 1
ATOM 536 C C . MET A 1 71 ? -14.877 3.025 13.824 1.00 71.62 71 MET A C 1
ATOM 538 O O . MET A 1 71 ? -15.035 3.612 14.896 1.00 71.62 71 MET A O 1
ATOM 542 N N . TYR A 1 72 ? -15.881 2.819 12.965 1.00 76.12 72 TYR A N 1
ATOM 543 C CA . TYR A 1 72 ? -17.259 3.261 13.188 1.00 76.12 72 TYR A CA 1
ATOM 544 C C . TYR A 1 72 ? -17.878 2.594 14.423 1.00 76.12 72 TYR A C 1
ATOM 546 O O . TYR A 1 72 ? -18.440 3.276 15.278 1.00 76.12 72 TYR A O 1
ATOM 554 N N . LEU A 1 73 ? -17.710 1.275 14.565 1.00 70.75 73 LEU A N 1
ATOM 555 C CA . LEU A 1 73 ? -18.214 0.522 15.718 1.00 70.75 73 LEU A CA 1
ATOM 556 C C . LEU A 1 73 ? -17.470 0.855 17.016 1.00 70.75 73 LEU A C 1
ATOM 558 O O . LEU A 1 73 ? -18.063 0.833 18.093 1.00 70.75 73 LEU A O 1
ATOM 562 N N . CYS A 1 74 ? -16.174 1.162 16.933 1.00 62.44 74 CYS A N 1
ATOM 563 C CA . CYS A 1 74 ? -15.357 1.404 18.116 1.00 62.44 74 CYS A CA 1
ATOM 564 C C . CYS A 1 74 ? -15.379 2.867 18.590 1.00 62.44 74 CYS A C 1
ATOM 566 O O . CYS A 1 74 ? -14.963 3.133 19.715 1.00 62.44 74 CYS A O 1
ATOM 568 N N . LYS A 1 75 ? -15.871 3.819 17.778 1.00 59.62 75 LYS A N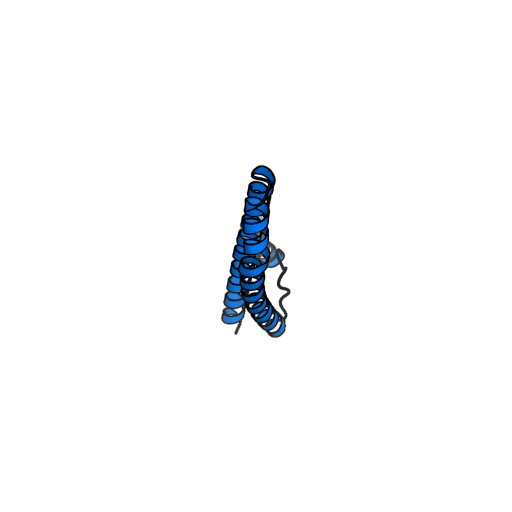 1
ATOM 569 C CA . LYS A 1 75 ? -15.847 5.270 18.069 1.00 59.62 75 LYS A CA 1
ATOM 570 C C . LYS A 1 75 ? -14.432 5.836 18.324 1.00 59.62 75 LYS A C 1
ATOM 572 O O . LYS A 1 75 ? -14.298 6.973 18.773 1.00 59.62 75 LYS A O 1
ATOM 577 N N . ILE A 1 76 ? -13.380 5.066 18.024 1.00 57.81 76 ILE A N 1
ATOM 578 C CA . ILE A 1 76 ? -11.970 5.448 18.190 1.00 57.81 76 ILE A CA 1
ATOM 579 C C . ILE A 1 76 ? -11.462 5.962 16.848 1.00 57.81 76 ILE A C 1
ATOM 581 O O . ILE A 1 76 ? -11.645 5.304 15.828 1.00 57.81 76 ILE A O 1
ATOM 585 N N . LYS A 1 77 ? -10.830 7.138 16.826 1.00 53.94 77 LYS A N 1
ATOM 586 C CA . LYS A 1 77 ? -10.253 7.687 15.597 1.00 53.94 77 LYS A CA 1
ATOM 587 C C . LYS A 1 77 ? -8.999 6.885 15.205 1.00 53.94 77 LYS A C 1
ATOM 589 O O . LYS A 1 77 ? -8.059 6.819 15.985 1.00 53.94 77 LYS A O 1
ATOM 594 N N . ALA A 1 78 ? -8.965 6.318 13.994 1.00 52.88 78 ALA A N 1
ATOM 595 C CA . ALA A 1 78 ? -7.869 5.509 13.430 1.00 52.88 78 ALA A CA 1
ATOM 596 C C . ALA A 1 78 ? -6.495 6.203 13.337 1.00 52.88 78 ALA A C 1
ATOM 598 O O . ALA A 1 78 ? -5.524 5.574 12.930 1.00 52.88 78 ALA A O 1
ATOM 599 N N . LEU A 1 79 ? -6.401 7.475 13.728 1.00 46.72 79 LEU A N 1
ATOM 600 C CA . LEU A 1 79 ? -5.163 8.247 13.761 1.00 46.72 79 LEU A CA 1
ATOM 601 C C . LEU A 1 79 ? -4.854 8.804 15.158 1.00 46.72 79 LEU A C 1
ATOM 603 O O . LEU A 1 79 ? -4.237 9.856 15.289 1.00 46.72 79 LEU A O 1
ATOM 607 N N . THR A 1 80 ? -5.285 8.137 16.230 1.00 49.03 80 THR A N 1
ATOM 608 C CA . THR A 1 80 ? -4.803 8.484 17.572 1.00 49.03 80 THR A CA 1
ATOM 609 C C . THR A 1 80 ? -3.420 7.864 17.778 1.00 49.03 80 THR A C 1
ATOM 611 O O . THR A 1 80 ? -3.257 6.871 18.481 1.00 49.03 80 THR A O 1
ATOM 614 N N . VAL A 1 81 ? -2.402 8.500 17.191 1.00 47.41 81 VAL A N 1
ATOM 615 C CA . VAL A 1 81 ? -0.982 8.324 17.564 1.00 47.41 81 VAL A CA 1
ATOM 616 C C . VAL A 1 81 ? -0.783 8.592 19.073 1.00 47.41 81 VAL A C 1
ATOM 618 O O . VAL A 1 81 ? 0.110 8.036 19.701 1.00 47.41 81 VAL A O 1
ATOM 621 N N . ASN A 1 82 ? -1.710 9.332 19.695 1.00 47.34 82 ASN A N 1
ATOM 622 C CA . ASN A 1 82 ? -1.719 9.644 21.124 1.00 47.34 82 ASN A CA 1
ATOM 623 C C . ASN A 1 82 ? -2.032 8.472 22.071 1.00 47.34 82 ASN A C 1
ATOM 625 O O . ASN A 1 82 ? -1.814 8.631 23.261 1.00 47.34 82 ASN A O 1
ATOM 629 N N . GLN A 1 83 ? -2.532 7.307 21.636 1.00 52.50 83 GLN A N 1
ATOM 630 C CA . GLN A 1 83 ? -2.924 6.275 22.614 1.00 52.50 83 GLN A CA 1
ATOM 631 C C . GLN A 1 83 ? -1.703 5.548 23.198 1.00 52.50 83 GLN A C 1
ATOM 633 O O . GLN A 1 83 ? -1.734 5.084 24.339 1.00 52.50 83 GLN A O 1
ATOM 638 N N . GLN A 1 84 ? -0.602 5.509 22.442 1.00 49.47 84 GLN A N 1
ATOM 639 C CA . GLN A 1 84 ? 0.673 4.984 22.920 1.00 49.47 84 GLN A CA 1
ATOM 640 C C . GLN A 1 84 ? 1.403 6.015 23.797 1.00 49.47 84 GLN A C 1
ATOM 642 O O . GLN A 1 84 ? 1.955 5.635 24.825 1.00 49.47 84 GLN A O 1
ATOM 647 N N . GLU A 1 85 ? 1.313 7.310 23.469 1.00 52.06 85 GLU A N 1
ATOM 648 C CA . GLU A 1 85 ? 1.827 8.386 24.326 1.00 52.06 85 GLU A CA 1
ATOM 649 C C . GLU A 1 85 ? 1.027 8.535 25.624 1.00 52.06 85 GLU A C 1
ATOM 651 O O . GLU A 1 85 ? 1.636 8.615 26.679 1.00 52.06 85 GLU A O 1
ATOM 656 N N . GLU A 1 86 ? -0.307 8.508 25.601 1.00 50.84 86 GLU A N 1
ATOM 657 C CA . GLU A 1 86 ? -1.145 8.682 26.798 1.00 50.84 86 GLU A CA 1
ATOM 658 C C . GLU A 1 86 ? -0.970 7.518 27.787 1.00 50.84 86 GLU A C 1
ATOM 660 O O . GLU A 1 86 ? -0.798 7.756 28.980 1.00 50.84 86 GLU A O 1
ATOM 665 N N . THR A 1 87 ? -0.885 6.278 27.285 1.00 54.25 87 THR A N 1
ATOM 666 C CA . THR A 1 87 ? -0.624 5.080 28.109 1.00 54.25 87 THR A CA 1
ATOM 667 C C . THR A 1 87 ? 0.810 5.059 28.659 1.00 54.25 87 THR A C 1
ATOM 669 O O . THR A 1 87 ? 1.047 4.650 29.800 1.00 54.25 87 THR A O 1
ATOM 672 N N . ALA A 1 88 ? 1.794 5.522 27.878 1.00 56.69 88 ALA A N 1
ATOM 673 C CA . ALA A 1 88 ? 3.174 5.653 28.347 1.00 56.69 88 ALA A CA 1
ATOM 674 C C . ALA A 1 88 ? 3.311 6.784 29.381 1.00 56.69 88 ALA A C 1
ATOM 676 O O . ALA A 1 88 ? 3.997 6.623 30.390 1.00 56.69 88 ALA A O 1
ATOM 677 N N . LYS A 1 89 ? 2.614 7.907 29.177 1.00 57.72 89 LYS A N 1
ATOM 678 C CA . LYS A 1 89 ? 2.648 9.063 30.077 1.00 57.72 89 LYS A CA 1
ATOM 679 C C . LYS A 1 89 ? 1.941 8.774 31.398 1.00 57.72 89 LYS A C 1
ATOM 681 O O . LYS A 1 89 ? 2.462 9.177 32.434 1.00 57.72 89 LYS A O 1
ATOM 686 N N . SER A 1 90 ? 0.821 8.044 31.388 1.00 57.69 90 SER A N 1
ATOM 687 C CA . SER A 1 90 ? 0.124 7.633 32.614 1.00 57.69 90 SER A CA 1
ATOM 688 C C . SER A 1 90 ? 0.964 6.661 33.447 1.00 57.69 90 SER A C 1
ATOM 690 O O . SER A 1 90 ? 1.091 6.856 34.649 1.00 57.69 90 SER A O 1
ATOM 692 N N . THR A 1 91 ? 1.641 5.699 32.810 1.00 61.88 91 THR A N 1
ATOM 693 C CA . THR A 1 91 ? 2.531 4.746 33.505 1.00 61.88 91 THR A CA 1
ATOM 694 C C . THR A 1 91 ? 3.755 5.439 34.123 1.00 61.88 91 THR A C 1
ATOM 696 O O . THR A 1 91 ? 4.180 5.095 35.225 1.00 61.88 91 THR A O 1
ATOM 699 N N . ILE A 1 92 ? 4.328 6.440 33.442 1.00 70.56 92 ILE A N 1
ATOM 700 C CA . ILE A 1 92 ? 5.476 7.206 33.960 1.00 70.56 92 ILE A CA 1
ATOM 701 C C . ILE A 1 92 ? 5.053 8.187 35.066 1.00 70.56 92 ILE A C 1
ATOM 703 O O . ILE A 1 92 ? 5.807 8.382 36.017 1.00 70.56 92 ILE A O 1
ATOM 707 N N . LEU A 1 93 ? 3.858 8.781 34.986 1.00 69.00 93 LEU A N 1
ATOM 708 C CA . LEU A 1 93 ? 3.310 9.631 36.049 1.00 69.00 93 LEU A CA 1
ATOM 709 C C . LEU A 1 93 ? 2.978 8.835 37.315 1.00 69.00 93 LEU A C 1
ATOM 711 O O . LEU A 1 93 ? 3.293 9.306 38.402 1.00 69.00 93 LEU A O 1
ATOM 715 N N . GLU A 1 94 ? 2.421 7.630 37.184 1.00 64.62 94 GLU A N 1
ATOM 716 C CA . GLU A 1 94 ? 2.132 6.748 38.324 1.00 64.62 94 GLU A CA 1
ATOM 717 C C . GLU A 1 94 ? 3.428 6.352 39.053 1.00 64.62 94 GLU A C 1
ATOM 719 O O . GLU A 1 94 ? 3.533 6.519 40.263 1.00 64.62 94 GLU A O 1
ATOM 724 N N . ARG A 1 95 ? 4.484 5.987 38.307 1.00 66.75 95 ARG A N 1
ATOM 725 C CA . ARG A 1 95 ? 5.829 5.741 38.867 1.00 66.75 95 ARG A CA 1
ATOM 726 C C . ARG A 1 95 ? 6.466 6.979 39.502 1.00 66.75 95 ARG A C 1
ATOM 728 O O . ARG A 1 95 ? 7.226 6.852 40.457 1.00 66.75 95 ARG A O 1
ATOM 735 N N . LYS A 1 96 ? 6.201 8.171 38.961 1.00 62.34 96 LYS A N 1
ATOM 736 C CA . LYS A 1 96 ? 6.742 9.425 39.498 1.00 62.34 96 LYS A CA 1
ATOM 737 C C . LYS A 1 96 ? 6.029 9.846 40.786 1.00 62.34 96 LYS A C 1
ATOM 739 O O . LYS A 1 96 ? 6.707 10.332 41.682 1.00 62.34 96 LYS A O 1
ATOM 744 N N . ASN A 1 97 ? 4.713 9.640 40.883 1.00 60.22 97 ASN A N 1
ATOM 745 C CA . ASN A 1 97 ? 3.943 9.894 42.104 1.00 60.22 97 ASN A CA 1
ATOM 746 C C . ASN A 1 97 ? 4.315 8.918 43.225 1.00 60.22 97 ASN A C 1
ATOM 748 O O . ASN A 1 97 ? 4.547 9.366 44.338 1.00 60.22 97 ASN A O 1
ATOM 752 N N . ASP A 1 98 ? 4.485 7.630 42.919 1.00 58.47 98 ASP A N 1
ATOM 753 C CA . ASP A 1 98 ? 4.930 6.612 43.887 1.00 58.47 98 ASP A CA 1
ATOM 754 C C . ASP A 1 98 ? 6.329 6.936 44.464 1.00 58.47 98 ASP A C 1
ATOM 756 O O . ASP A 1 98 ? 6.598 6.783 45.651 1.00 58.47 98 ASP A O 1
ATOM 760 N N . SER A 1 99 ? 7.214 7.510 43.638 1.00 58.69 99 SER A N 1
ATOM 761 C CA . SER A 1 99 ? 8.544 7.967 44.067 1.00 58.69 99 SER A CA 1
ATOM 762 C C . SER A 1 99 ? 8.559 9.327 44.787 1.00 58.69 99 SER A C 1
ATOM 764 O O . SER A 1 99 ? 9.603 9.696 45.333 1.00 58.69 99 SER A O 1
ATOM 766 N N . LEU A 1 100 ? 7.469 10.098 44.739 1.00 57.12 100 LEU A N 1
ATOM 767 C CA . LEU A 1 100 ? 7.313 11.375 45.449 1.00 57.12 100 LEU A CA 1
ATOM 768 C C . LEU A 1 100 ? 6.653 11.165 46.816 1.00 57.12 100 LEU A C 1
ATOM 770 O O . LEU A 1 100 ? 7.087 11.794 47.777 1.00 57.12 100 LEU A O 1
ATOM 774 N N . ASP A 1 101 ? 5.698 10.240 46.911 1.00 53.06 101 ASP A N 1
ATOM 775 C CA . ASP A 1 101 ? 5.032 9.850 48.160 1.00 53.06 101 ASP A CA 1
ATOM 776 C C . ASP A 1 101 ? 6.046 9.264 49.159 1.00 53.06 101 ASP A C 1
ATOM 778 O O . ASP A 1 101 ? 6.215 9.780 50.261 1.00 53.06 101 ASP A O 1
ATOM 782 N N . GLY A 1 102 ? 6.900 8.337 48.704 1.00 54.09 102 GLY A N 1
ATOM 783 C CA . GLY A 1 102 ? 7.997 7.791 49.520 1.00 54.09 102 GLY A CA 1
ATOM 784 C C . GLY A 1 102 ? 9.134 8.774 49.850 1.00 54.09 102 GLY A C 1
ATOM 785 O O . GLY A 1 102 ? 10.078 8.409 50.547 1.00 54.09 102 GLY A O 1
ATOM 786 N N . LYS A 1 103 ? 9.089 10.012 49.336 1.00 49.50 103 LYS A N 1
ATOM 787 C CA . LYS A 1 103 ? 10.051 11.082 49.656 1.00 49.50 103 LYS A CA 1
ATOM 788 C C . LYS A 1 103 ? 9.472 12.160 50.572 1.00 49.50 103 LYS A C 1
ATOM 790 O O . LYS A 1 103 ? 10.258 12.913 51.141 1.00 49.50 103 LYS A O 1
ATOM 795 N N . GLN A 1 104 ? 8.146 12.253 50.701 1.00 47.94 104 GLN A N 1
ATOM 796 C CA . GLN A 1 104 ? 7.499 13.179 51.634 1.00 47.94 104 GLN A CA 1
ATOM 797 C C . GLN A 1 104 ? 7.409 12.612 53.057 1.00 47.94 104 GLN A C 1
ATOM 799 O O . GLN A 1 104 ? 7.450 13.393 53.998 1.00 47.94 104 GLN A O 1
ATOM 804 N N . GLU A 1 105 ? 7.412 11.288 53.239 1.00 46.81 105 GLU A N 1
ATOM 805 C CA . GLU A 1 105 ? 7.420 10.665 54.578 1.00 46.81 105 GLU A CA 1
ATOM 806 C C . GLU A 1 105 ? 8.776 10.741 55.316 1.00 46.81 105 GLU A C 1
ATOM 808 O O . GLU A 1 105 ? 8.878 10.317 56.460 1.00 46.81 105 GLU A O 1
ATOM 813 N N . LEU A 1 106 ? 9.832 11.276 54.690 1.00 45.09 106 LEU A N 1
ATOM 814 C CA . LEU A 1 106 ? 11.203 11.311 55.237 1.00 45.09 106 LEU A CA 1
ATOM 815 C C . LEU A 1 106 ? 11.700 12.729 55.564 1.00 45.09 106 LEU A C 1
ATOM 817 O O . LEU A 1 106 ? 12.903 12.931 55.718 1.00 45.09 106 LEU A O 1
ATOM 821 N N . HIS A 1 107 ? 10.805 13.719 55.627 1.00 45.28 107 HIS A N 1
ATOM 822 C CA . HIS A 1 107 ? 11.188 15.111 55.890 1.00 45.28 107 HIS A CA 1
ATOM 823 C C . HIS A 1 107 ? 10.334 15.840 56.938 1.00 45.28 107 HIS A C 1
ATOM 825 O O . HIS A 1 107 ? 10.445 17.060 57.045 1.00 45.28 107 HIS A O 1
ATOM 831 N N . GLU A 1 108 ? 9.533 15.118 57.725 1.00 44.28 108 GLU A N 1
ATOM 832 C CA . GLU A 1 108 ? 8.711 15.703 58.798 1.00 44.28 108 GLU A CA 1
ATOM 833 C C . GLU A 1 108 ? 9.031 15.124 60.189 1.00 44.28 108 GLU A C 1
ATOM 835 O O . GLU A 1 108 ? 8.185 15.130 61.070 1.00 44.28 108 GLU A O 1
ATOM 840 N N . ASP A 1 109 ? 10.264 14.658 60.401 1.00 43.81 109 ASP A N 1
ATOM 841 C CA . ASP A 1 109 ? 10.791 14.299 61.724 1.00 43.81 109 ASP A CA 1
ATOM 842 C C . ASP A 1 109 ? 12.312 14.550 61.765 1.00 43.81 109 ASP A C 1
ATOM 844 O O . ASP A 1 109 ? 13.096 13.609 61.720 1.00 43.81 109 ASP A O 1
ATOM 848 N N . ASP A 1 110 ? 12.732 15.821 61.781 1.00 40.69 110 ASP A N 1
ATOM 849 C CA . ASP A 1 110 ? 14.022 16.287 62.338 1.00 40.69 110 ASP A CA 1
ATOM 850 C C . ASP A 1 110 ? 13.993 17.811 62.583 1.00 40.69 110 ASP A C 1
ATOM 852 O O . ASP A 1 110 ? 13.760 18.580 61.618 1.00 40.69 110 ASP A O 1
#

Radius of gyration: 24.85 Å; chains: 1; bounding box: 34×24×89 Å